Protein AF-A0AAN9U3S1-F1 (afdb_monomer_lite)

pLDDT: mean 73.15, std 11.07, range [44.41, 86.06]

Sequence (71 aa):
ELNEAKVLAVGPGALDKDGKRITPSVAPGDKVLIPQYGGTPVKVNEDDYHLFRESECAFLTSGRILAKLNE

Organism: NCBI:txid117547

Structure (mmCIF, N/CA/C/O backbone):
data_AF-A0AAN9U3S1-F1
#
_entry.id   AF-A0AAN9U3S1-F1
#
loop_
_atom_site.group_PDB
_atom_site.id
_atom_site.type_symbol
_atom_site.label_atom_id
_atom_site.label_alt_id
_atom_site.label_comp_id
_atom_site.label_asym_id
_atom_site.label_entity_id
_atom_site.label_seq_id
_atom_site.pdbx_PDB_ins_code
_atom_site.Cartn_x
_atom_site.Cartn_y
_atom_site.Cartn_z
_atom_site.occupancy
_atom_site.B_iso_or_equiv
_atom_site.auth_seq_id
_atom_site.auth_comp_id
_atom_site.auth_asym_id
_atom_site.auth_atom_id
_atom_site.pdbx_PDB_model_num
ATOM 1 N N . GLU A 1 1 ? -0.737 -5.413 20.706 1.00 51.78 1 GLU A N 1
ATOM 2 C CA . GLU A 1 1 ? -1.660 -5.770 19.610 1.00 51.78 1 GLU A CA 1
ATOM 3 C C . GLU A 1 1 ? -0.917 -5.651 18.288 1.00 51.78 1 GLU A C 1
ATOM 5 O O . GL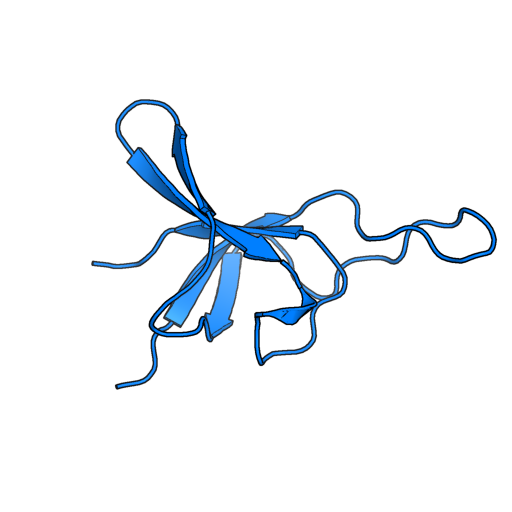U A 1 1 ? -0.072 -4.771 18.165 1.00 51.78 1 GLU A O 1
ATOM 10 N N . LEU A 1 2 ? -1.131 -6.582 17.359 1.00 60.47 2 LEU A N 1
ATOM 11 C CA . LEU A 1 2 ? -0.571 -6.503 16.007 1.00 60.47 2 LEU A CA 1
ATOM 12 C C . LEU A 1 2 ? -1.532 -5.666 15.164 1.00 60.47 2 LEU A C 1
ATOM 14 O O . LEU A 1 2 ? -2.699 -6.026 15.060 1.00 60.47 2 LEU A O 1
ATOM 18 N N . ASN A 1 3 ? -1.060 -4.555 14.595 1.00 73.62 3 ASN A N 1
ATOM 19 C CA . ASN A 1 3 ? -1.885 -3.752 13.695 1.00 73.62 3 ASN A CA 1
ATOM 20 C C . ASN A 1 3 ? -1.807 -4.361 12.298 1.00 73.62 3 ASN A C 1
ATOM 22 O O . ASN A 1 3 ? -0.772 -4.311 11.628 1.00 73.62 3 ASN A O 1
ATOM 26 N N . GLU A 1 4 ? -2.904 -4.982 11.888 1.00 78.38 4 GLU A N 1
ATOM 27 C CA . GLU A 1 4 ? -3.041 -5.634 10.595 1.00 78.38 4 GLU A CA 1
ATOM 28 C C . GLU A 1 4 ? -3.898 -4.761 9.679 1.00 78.38 4 GLU A C 1
ATOM 30 O O . GLU A 1 4 ? -4.932 -4.234 10.088 1.00 78.38 4 GLU A O 1
ATOM 35 N N . ALA A 1 5 ? -3.503 -4.641 8.418 1.00 79.69 5 ALA A N 1
ATOM 36 C CA . ALA A 1 5 ? -4.290 -3.959 7.405 1.00 79.69 5 ALA A CA 1
ATOM 37 C C . ALA A 1 5 ? -4.460 -4.840 6.173 1.00 79.69 5 ALA A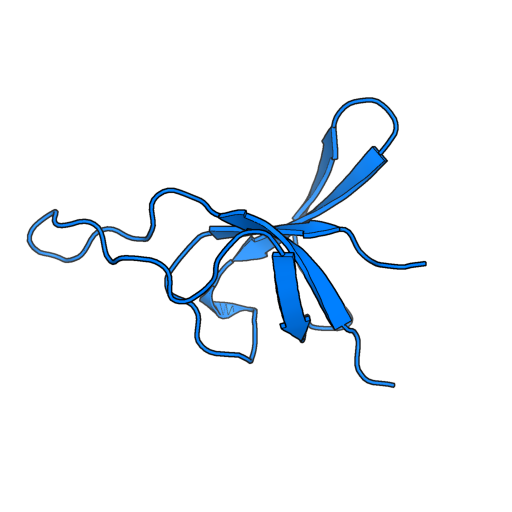 C 1
ATOM 39 O O . ALA A 1 5 ? -3.626 -5.698 5.865 1.00 79.69 5 ALA A O 1
ATOM 40 N N . LYS A 1 6 ? -5.558 -4.616 5.449 1.00 81.56 6 LYS A N 1
ATOM 41 C CA . LYS A 1 6 ? -5.806 -5.281 4.173 1.00 81.56 6 LYS A CA 1
ATOM 42 C C . LYS A 1 6 ? -5.332 -4.391 3.033 1.00 81.56 6 LYS A C 1
ATOM 44 O O . LYS A 1 6 ? -5.703 -3.218 2.947 1.00 81.56 6 LYS A O 1
ATOM 49 N N . VAL A 1 7 ? -4.540 -4.969 2.139 1.00 83.50 7 VAL A N 1
ATOM 50 C CA . VAL A 1 7 ? -4.100 -4.307 0.914 1.00 83.50 7 VAL A CA 1
ATOM 51 C C . VAL A 1 7 ? -5.298 -4.143 -0.012 1.00 83.50 7 VAL A C 1
ATOM 53 O O . VAL A 1 7 ? -5.953 -5.121 -0.370 1.00 83.50 7 VAL A O 1
ATOM 56 N N . LEU A 1 8 ? -5.582 -2.908 -0.419 1.00 84.25 8 LEU A N 1
ATOM 57 C CA . LEU A 1 8 ? -6.641 -2.617 -1.387 1.00 84.25 8 LEU A CA 1
ATOM 58 C C . LEU A 1 8 ? -6.090 -2.354 -2.778 1.00 84.25 8 LEU A C 1
ATOM 60 O O . LEU A 1 8 ? -6.682 -2.768 -3.771 1.00 84.25 8 LEU A O 1
ATOM 64 N N . ALA A 1 9 ? -4.955 -1.669 -2.851 1.00 80.88 9 ALA A N 1
ATOM 65 C CA . ALA A 1 9 ? -4.304 -1.364 -4.107 1.00 80.88 9 ALA A CA 1
ATOM 66 C C . ALA A 1 9 ? -2.794 -1.326 -3.923 1.00 80.88 9 ALA A C 1
ATOM 68 O O . ALA A 1 9 ? -2.280 -0.943 -2.869 1.00 80.88 9 ALA A O 1
ATOM 69 N N . VAL A 1 10 ? -2.091 -1.694 -4.986 1.00 80.00 10 VAL A N 1
ATOM 70 C CA . VAL A 1 10 ? -0.636 -1.674 -5.031 1.00 80.00 10 VAL A CA 1
ATOM 71 C C . VAL A 1 10 ? -0.219 -0.803 -6.202 1.00 80.00 10 VAL A C 1
ATOM 73 O O . VAL A 1 10 ? -0.756 -0.911 -7.305 1.00 80.00 10 VAL A O 1
ATOM 76 N N . GLY A 1 11 ? 0.709 0.112 -5.947 1.00 76.31 11 GLY A N 1
ATOM 77 C CA . GLY A 1 11 ? 1.308 0.937 -6.980 1.00 76.31 11 GLY A CA 1
ATOM 78 C C . GLY A 1 11 ? 2.151 0.101 -7.952 1.00 76.31 11 GLY A C 1
ATOM 79 O O . GLY A 1 11 ? 2.467 -1.053 -7.678 1.00 76.31 11 GLY A O 1
ATOM 80 N N . PRO A 1 12 ? 2.597 0.692 -9.071 1.00 75.06 12 PRO A N 1
ATOM 81 C CA . PRO A 1 12 ? 3.329 -0.006 -10.135 1.00 75.06 12 PRO A CA 1
ATOM 82 C C . PRO A 1 12 ? 4.736 -0.519 -9.750 1.00 75.06 12 PRO A C 1
ATOM 84 O O . PRO A 1 12 ? 5.473 -0.945 -10.637 1.00 75.06 12 PRO A O 1
ATOM 87 N N . GLY A 1 13 ? 5.108 -0.479 -8.466 1.00 72.31 13 GLY A N 1
ATOM 88 C CA . GLY A 1 13 ? 6.428 -0.854 -7.961 1.00 72.31 13 GLY A CA 1
ATOM 89 C C . GLY A 1 13 ? 7.485 0.245 -8.098 1.00 72.31 13 GLY A C 1
ATOM 90 O O . GLY A 1 13 ? 7.305 1.222 -8.835 1.00 72.31 13 GLY A O 1
ATOM 91 N N . ALA A 1 14 ? 8.582 0.112 -7.352 1.00 75.62 14 ALA A N 1
ATOM 92 C CA . ALA A 1 14 ? 9.747 0.986 -7.482 1.00 75.62 14 ALA A CA 1
ATOM 93 C C . ALA A 1 14 ? 10.473 0.741 -8.818 1.00 75.62 14 ALA A C 1
ATOM 95 O O . ALA A 1 14 ? 10.354 -0.328 -9.414 1.00 75.62 14 ALA A O 1
ATOM 96 N N . LEU A 1 15 ? 11.222 1.730 -9.306 1.00 80.88 15 LEU A N 1
ATOM 97 C CA . LEU A 1 15 ? 12.112 1.555 -10.455 1.00 80.88 15 LEU A CA 1
ATOM 98 C C . LEU A 1 15 ? 13.504 1.173 -9.952 1.00 80.88 15 LEU A C 1
ATOM 100 O O . LEU A 1 15 ? 14.021 1.813 -9.037 1.00 80.88 15 LEU A O 1
ATOM 104 N N . ASP A 1 16 ? 14.102 0.155 -10.559 1.00 81.12 16 ASP A N 1
ATOM 105 C CA . ASP A 1 16 ? 15.515 -0.170 -10.375 1.00 81.12 16 ASP A CA 1
ATOM 106 C C . ASP A 1 16 ? 16.409 0.843 -11.122 1.00 81.12 16 ASP A C 1
ATOM 108 O O . ASP A 1 16 ? 15.930 1.648 -11.927 1.00 81.12 16 ASP A O 1
ATOM 112 N N . LYS A 1 17 ? 17.722 0.795 -10.879 1.00 83.94 17 LYS A N 1
ATOM 113 C CA . LYS A 1 17 ? 18.749 1.644 -11.504 1.00 83.94 17 LYS A CA 1
ATOM 114 C C . LYS A 1 17 ? 18.730 1.573 -13.030 1.0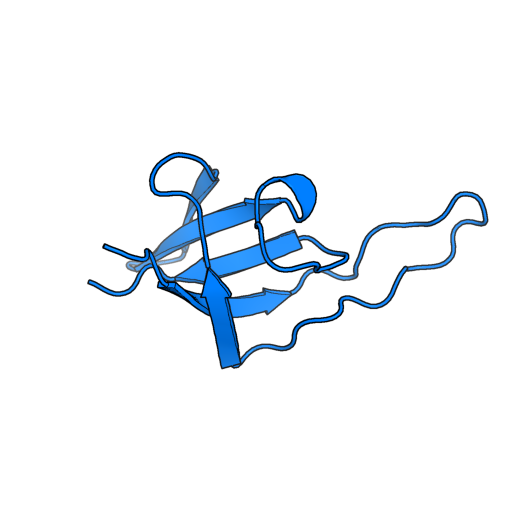0 83.94 17 LYS A C 1
ATOM 116 O O . LYS A 1 17 ? 19.019 2.567 -13.687 1.00 83.94 17 LYS A O 1
ATOM 121 N N . ASP A 1 18 ? 18.326 0.433 -13.577 1.00 86.06 18 ASP A N 1
ATOM 122 C CA . ASP A 1 18 ? 18.179 0.192 -15.013 1.00 86.06 18 ASP A CA 1
ATOM 123 C C . ASP A 1 18 ? 16.821 0.662 -15.579 1.00 86.06 18 ASP A C 1
ATOM 125 O O . ASP A 1 18 ? 16.493 0.402 -16.735 1.00 86.06 18 ASP A O 1
ATOM 129 N N . GLY A 1 19 ? 15.986 1.332 -14.774 1.00 84.56 19 GLY A N 1
ATOM 130 C CA . GLY A 1 19 ? 14.666 1.823 -15.184 1.00 84.56 19 GLY A CA 1
ATOM 131 C C . GLY A 1 19 ? 13.598 0.731 -15.301 1.00 84.56 19 GLY A C 1
ATOM 132 O O . GLY A 1 19 ? 12.485 0.990 -15.765 1.00 84.56 19 GLY A O 1
ATOM 133 N N . LYS A 1 20 ? 13.902 -0.498 -14.870 1.00 84.50 20 LYS A N 1
ATOM 134 C CA . LYS A 1 20 ? 12.938 -1.600 -14.822 1.00 84.50 20 LYS A CA 1
ATOM 135 C C . LYS A 1 20 ? 12.066 -1.480 -13.575 1.00 84.50 20 LYS A C 1
ATOM 137 O O . LYS A 1 20 ? 12.566 -1.232 -12.484 1.00 84.50 20 LYS A O 1
ATOM 142 N N . ARG A 1 21 ? 10.756 -1.691 -13.722 1.00 80.31 21 ARG A N 1
ATOM 143 C CA . ARG A 1 21 ? 9.844 -1.769 -12.573 1.00 80.31 21 ARG A CA 1
ATOM 144 C C . ARG A 1 21 ? 10.098 -3.050 -11.787 1.00 80.31 21 ARG A C 1
ATOM 146 O O . ARG A 1 21 ? 10.109 -4.139 -12.362 1.00 80.31 21 ARG A O 1
ATOM 153 N N . ILE A 1 22 ? 10.275 -2.901 -10.485 1.00 80.25 22 ILE A N 1
ATOM 154 C CA . ILE A 1 22 ? 10.337 -3.992 -9.524 1.00 80.25 22 ILE A CA 1
ATOM 155 C C . ILE A 1 22 ? 8.901 -4.405 -9.226 1.00 80.25 22 ILE A C 1
ATOM 157 O O . ILE A 1 22 ? 8.099 -3.590 -8.775 1.00 80.25 22 ILE A O 1
ATOM 161 N N . THR A 1 23 ? 8.563 -5.659 -9.512 1.00 75.38 23 THR A N 1
ATOM 162 C CA . THR A 1 23 ? 7.228 -6.187 -9.230 1.00 75.38 23 THR A CA 1
ATOM 163 C C . THR A 1 23 ? 6.990 -6.188 -7.719 1.00 75.38 23 THR A C 1
ATOM 165 O O . THR A 1 23 ? 7.823 -6.725 -6.985 1.00 75.38 23 THR A O 1
ATOM 168 N N . PRO A 1 24 ? 5.872 -5.627 -7.236 1.00 75.38 24 PRO A N 1
ATOM 169 C CA . PRO A 1 24 ? 5.540 -5.701 -5.826 1.00 75.38 24 PRO A CA 1
ATOM 170 C C . PRO A 1 24 ? 5.238 -7.135 -5.394 1.00 75.38 24 PRO A C 1
ATOM 172 O O . PRO A 1 24 ? 4.573 -7.885 -6.104 1.00 75.38 24 PRO A O 1
ATOM 175 N N . SER A 1 25 ? 5.698 -7.494 -4.196 1.00 73.62 25 SER A N 1
ATOM 176 C CA . SER A 1 25 ? 5.497 -8.822 -3.597 1.00 73.62 25 SER A CA 1
ATOM 177 C C . SER A 1 25 ? 4.118 -9.023 -2.959 1.00 73.62 25 SER A C 1
ATOM 179 O O . SER A 1 25 ? 3.882 -10.071 -2.369 1.00 73.62 25 SER A O 1
ATOM 181 N N . VAL A 1 26 ? 3.230 -8.030 -3.038 1.00 74.00 26 VAL A N 1
ATOM 182 C CA . VAL A 1 26 ? 1.855 -8.099 -2.522 1.00 74.00 26 VAL A CA 1
ATOM 183 C C . VAL A 1 26 ? 0.848 -7.821 -3.613 1.00 74.00 26 VAL A C 1
ATOM 185 O O . VAL A 1 26 ? 1.105 -7.046 -4.538 1.00 74.00 26 VAL A O 1
ATOM 188 N N . ALA A 1 27 ? -0.324 -8.417 -3.446 1.00 76.81 27 ALA A N 1
ATOM 189 C CA . ALA A 1 27 ? -1.486 -8.196 -4.276 1.00 76.81 27 ALA A CA 1
ATOM 190 C C . ALA A 1 27 ? -2.638 -7.566 -3.467 1.00 76.81 27 ALA A C 1
ATOM 192 O O . ALA A 1 27 ? -2.696 -7.676 -2.238 1.00 76.81 27 ALA A O 1
ATOM 193 N N . PRO A 1 28 ? -3.597 -6.909 -4.144 1.00 83.44 28 PRO A N 1
ATOM 194 C CA . PRO A 1 28 ? -4.879 -6.560 -3.544 1.00 83.44 28 PRO A CA 1
ATOM 195 C C . PRO A 1 28 ? -5.529 -7.776 -2.876 1.00 83.44 28 PRO A C 1
ATOM 197 O O . PRO A 1 28 ? -5.730 -8.807 -3.512 1.00 83.44 28 PRO A O 1
ATOM 200 N N . GLY A 1 29 ? -5.880 -7.645 -1.600 1.00 82.31 29 GLY A N 1
ATOM 201 C CA . GLY A 1 29 ? -6.471 -8.711 -0.795 1.00 82.31 29 GLY A CA 1
ATOM 202 C C . GLY A 1 29 ? -5.545 -9.302 0.265 1.00 82.31 29 GLY A C 1
ATOM 203 O O . GLY A 1 29 ? -6.065 -9.868 1.229 1.00 82.31 29 GLY A O 1
ATOM 204 N N . ASP A 1 30 ? -4.230 -9.120 0.136 1.00 81.44 30 ASP A N 1
ATOM 205 C CA . ASP A 1 30 ? -3.264 -9.605 1.121 1.00 81.44 30 ASP A CA 1
ATOM 206 C C . ASP A 1 30 ? -3.385 -8.868 2.460 1.00 81.44 30 ASP A C 1
ATOM 208 O O . ASP A 1 30 ? -3.793 -7.703 2.534 1.00 81.44 30 ASP A O 1
ATOM 212 N N . LYS A 1 31 ? -3.020 -9.566 3.537 1.00 78.00 31 LYS A N 1
ATOM 213 C CA . LYS A 1 31 ? -2.903 -8.991 4.878 1.00 78.00 31 LYS A CA 1
ATOM 214 C C . LYS A 1 31 ? -1.457 -8.598 5.134 1.00 78.00 31 LYS A C 1
ATOM 216 O O . LYS A 1 31 ? -0.553 -9.409 4.951 1.00 78.00 31 LYS A O 1
ATOM 221 N N . VAL A 1 32 ? -1.258 -7.368 5.584 1.00 77.12 32 VAL A N 1
ATOM 222 C CA . VAL A 1 32 ? 0.058 -6.823 5.917 1.00 77.12 32 VAL A CA 1
ATOM 223 C C . VAL A 1 32 ? 0.057 -6.284 7.337 1.00 77.12 32 VAL A C 1
ATOM 225 O O . VAL A 1 32 ? -0.960 -5.795 7.828 1.00 77.12 32 VAL A O 1
ATOM 228 N N . LEU A 1 33 ? 1.211 -6.360 7.992 1.00 78.38 33 LEU A N 1
ATOM 229 C CA . LEU A 1 33 ? 1.424 -5.697 9.271 1.00 78.38 33 LEU A CA 1
ATOM 230 C C . LEU A 1 33 ? 1.903 -4.275 9.024 1.00 78.38 33 LEU A C 1
ATOM 232 O O . LEU A 1 33 ? 2.924 -4.064 8.363 1.00 78.38 33 LEU A O 1
ATOM 236 N N . ILE A 1 34 ? 1.171 -3.322 9.586 1.00 77.62 34 ILE A N 1
ATOM 237 C CA . ILE A 1 34 ? 1.499 -1.902 9.523 1.00 77.62 34 ILE A CA 1
ATOM 238 C C . ILE A 1 34 ? 1.961 -1.412 10.898 1.00 77.62 34 ILE A C 1
ATOM 240 O O . ILE A 1 34 ? 1.531 -1.935 11.932 1.00 77.62 34 ILE A O 1
ATOM 244 N N . PRO A 1 35 ? 2.860 -0.420 10.950 1.00 75.88 35 PRO A N 1
ATOM 245 C CA . PRO A 1 35 ? 3.205 0.217 12.209 1.00 75.88 35 PRO A CA 1
ATOM 246 C C . PRO A 1 35 ? 1.975 0.922 12.800 1.00 75.88 35 PRO A C 1
ATOM 248 O O . PRO A 1 35 ? 1.096 1.386 12.080 1.00 75.88 35 PRO A O 1
ATOM 251 N N . GLN A 1 36 ? 1.926 1.018 14.131 1.00 70.62 36 GLN A N 1
ATOM 252 C CA . GLN A 1 36 ? 0.823 1.672 14.854 1.00 70.62 36 GLN A CA 1
ATOM 253 C C . GLN A 1 36 ? 0.742 3.183 14.575 1.00 70.62 36 GLN A C 1
ATOM 255 O O . GLN A 1 36 ? -0.298 3.803 14.769 1.00 70.62 36 GLN A O 1
ATOM 260 N N . TYR A 1 37 ? 1.852 3.764 14.115 1.00 72.56 37 TYR A N 1
ATOM 261 C CA . TYR A 1 37 ? 1.995 5.172 13.780 1.00 72.56 37 TYR A CA 1
ATOM 262 C C . TYR A 1 37 ? 2.766 5.291 12.470 1.00 72.56 37 TYR A C 1
ATOM 264 O O . TYR A 1 37 ? 3.763 4.596 12.272 1.00 72.56 37 TYR A O 1
ATOM 272 N N . GLY A 1 38 ? 2.325 6.191 11.597 1.00 72.19 38 GLY A N 1
ATOM 273 C CA . GLY A 1 38 ? 2.931 6.412 10.288 1.00 72.19 38 GLY A CA 1
ATOM 274 C C . GLY A 1 38 ? 1.921 6.265 9.160 1.00 72.19 38 GLY A C 1
ATOM 275 O O . GLY A 1 38 ? 0.735 6.031 9.388 1.00 72.19 38 GLY A O 1
ATOM 276 N N . GLY A 1 39 ? 2.406 6.420 7.932 1.00 76.31 39 GLY A N 1
ATOM 277 C CA . GLY A 1 39 ? 1.553 6.473 6.753 1.00 76.31 39 GLY A CA 1
ATOM 278 C C . GLY A 1 39 ? 0.887 7.837 6.563 1.00 76.31 39 GLY A C 1
ATOM 279 O O . GLY A 1 39 ? 0.672 8.619 7.487 1.00 76.31 39 GLY A O 1
ATOM 280 N N . THR A 1 40 ? 0.590 8.157 5.309 1.00 83.56 40 THR A N 1
ATOM 281 C CA . THR A 1 40 ? -0.129 9.380 4.944 1.00 83.56 40 THR A CA 1
ATOM 282 C C . THR A 1 40 ? -1.627 9.082 4.934 1.00 83.56 40 THR A C 1
ATOM 284 O O . THR A 1 40 ? -2.037 8.189 4.187 1.00 83.56 40 THR A O 1
ATOM 287 N N . PRO A 1 41 ? -2.461 9.783 5.722 1.00 83.31 41 PRO A N 1
ATOM 288 C CA . PRO A 1 41 ? -3.906 9.644 5.616 1.00 83.31 41 PRO A CA 1
ATOM 289 C C . PRO A 1 41 ? -4.372 10.165 4.257 1.00 83.31 41 PRO A C 1
ATOM 291 O O . PRO A 1 41 ? -4.021 11.267 3.836 1.00 83.31 41 PRO A O 1
ATOM 294 N N . VAL A 1 42 ? -5.159 9.354 3.564 1.00 84.88 42 VAL A N 1
ATOM 295 C CA . VAL A 1 42 ? -5.761 9.679 2.276 1.00 84.88 42 VAL A CA 1
ATOM 296 C C . VAL A 1 42 ? -7.249 9.400 2.397 1.00 84.88 42 VAL A C 1
ATOM 298 O O . VAL A 1 42 ? -7.653 8.259 2.592 1.00 84.88 42 VAL A O 1
ATOM 301 N N . LYS A 1 43 ? -8.071 10.436 2.254 1.00 82.69 43 LYS A N 1
ATOM 302 C CA . LYS A 1 43 ? -9.517 10.269 2.101 1.00 82.69 43 LYS A CA 1
ATOM 303 C C . LYS A 1 43 ? -9.836 10.093 0.627 1.00 82.69 43 LYS A C 1
ATOM 305 O O . LYS A 1 43 ? -9.453 10.930 -0.191 1.00 82.69 43 LYS A O 1
ATOM 310 N N . VAL A 1 44 ? -10.530 9.013 0.292 1.00 81.00 44 VAL A N 1
ATOM 311 C CA . VAL A 1 44 ? -11.071 8.804 -1.053 1.00 81.00 44 VAL A CA 1
ATOM 312 C C . VAL A 1 44 ? -12.568 8.592 -0.901 1.00 81.00 44 VAL A C 1
ATOM 314 O O . VAL A 1 44 ? -12.999 7.600 -0.322 1.00 81.00 44 VAL A O 1
ATOM 317 N N . ASN A 1 45 ? -13.352 9.534 -1.426 1.00 83.69 45 ASN A N 1
ATOM 318 C CA . ASN A 1 45 ? -14.790 9.638 -1.169 1.00 83.69 45 ASN A CA 1
ATOM 319 C C . ASN A 1 45 ? -15.080 9.828 0.335 1.00 83.69 45 ASN A C 1
ATOM 321 O O . ASN A 1 45 ? -14.593 10.792 0.923 1.00 83.69 45 ASN A O 1
ATOM 325 N N . GLU A 1 46 ? -15.860 8.929 0.936 1.00 84.00 46 GLU A N 1
ATOM 326 C CA . GLU A 1 46 ? -16.260 8.952 2.351 1.00 84.00 46 GLU A CA 1
ATOM 327 C C . GLU A 1 46 ? -15.417 8.012 3.228 1.00 84.00 46 GLU A C 1
ATOM 329 O O . GLU A 1 46 ? -15.605 7.965 4.439 1.00 84.00 46 GLU A O 1
ATOM 334 N N . ASP A 1 47 ? -14.468 7.286 2.630 1.00 80.25 47 ASP A N 1
ATOM 335 C CA . ASP A 1 47 ? -13.616 6.334 3.332 1.00 80.25 47 ASP A CA 1
ATOM 336 C C . ASP A 1 47 ? -12.232 6.922 3.648 1.00 80.25 47 ASP A C 1
ATOM 338 O O . ASP A 1 47 ? -11.588 7.576 2.815 1.00 80.25 47 ASP A O 1
ATOM 342 N N . ASP A 1 48 ? -11.747 6.615 4.850 1.00 81.75 48 ASP A N 1
ATOM 343 C CA . ASP A 1 48 ? -10.393 6.909 5.305 1.00 81.75 48 ASP A CA 1
ATOM 344 C C . ASP A 1 48 ? -9.439 5.748 4.979 1.00 81.75 48 ASP A C 1
ATOM 346 O O . ASP A 1 48 ? -9.668 4.590 5.336 1.00 81.75 48 ASP A O 1
ATOM 350 N N . TYR A 1 49 ? -8.339 6.074 4.302 1.00 83.88 49 TYR A N 1
ATOM 351 C CA . TYR A 1 49 ? -7.268 5.146 3.948 1.00 83.88 49 TYR A CA 1
ATOM 352 C C . TYR A 1 49 ? -5.931 5.643 4.484 1.00 83.88 49 TYR A C 1
ATOM 354 O O . TYR A 1 49 ? -5.718 6.842 4.678 1.00 83.88 49 TYR A O 1
ATOM 362 N N . HIS A 1 50 ? -4.983 4.723 4.641 1.00 80.75 50 HIS A N 1
ATOM 363 C CA . HIS A 1 50 ? -3.601 5.063 4.941 1.00 80.75 50 HIS A CA 1
ATOM 364 C C . HIS A 1 50 ? -2.682 4.558 3.833 1.00 80.75 50 HIS A C 1
ATOM 366 O O . HIS A 1 50 ? -2.667 3.381 3.462 1.00 80.75 50 HIS A O 1
ATOM 372 N N . LEU A 1 51 ? -1.912 5.488 3.277 1.00 80.56 51 LEU A N 1
ATOM 373 C CA . LEU A 1 51 ? -0.876 5.198 2.304 1.00 80.56 51 LEU A CA 1
ATOM 374 C C . LEU A 1 51 ? 0.441 4.982 3.042 1.00 80.56 51 LEU A C 1
ATOM 376 O O . LEU A 1 51 ? 0.980 5.917 3.636 1.00 80.56 51 LEU A O 1
ATOM 380 N N . PHE A 1 52 ? 0.985 3.776 2.942 1.00 78.19 52 PHE A N 1
ATOM 381 C CA . PHE A 1 52 ? 2.296 3.444 3.488 1.00 78.19 52 PHE A CA 1
ATOM 382 C C . PHE A 1 52 ? 3.315 3.281 2.360 1.00 78.19 52 PHE A C 1
ATOM 384 O O . PHE A 1 52 ? 2.998 2.830 1.250 1.00 78.19 52 PHE A O 1
ATOM 391 N N . ARG A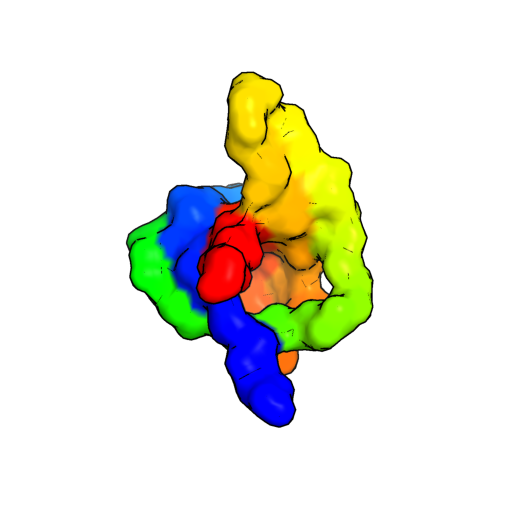 1 53 ? 4.565 3.664 2.637 1.00 72.56 53 ARG A N 1
ATOM 392 C CA . ARG A 1 53 ? 5.694 3.268 1.789 1.00 72.56 53 ARG A CA 1
ATOM 393 C C . ARG A 1 53 ? 6.132 1.855 2.153 1.00 72.56 53 ARG A C 1
ATOM 395 O O . ARG A 1 53 ? 6.086 1.474 3.317 1.00 72.56 53 ARG A O 1
ATOM 402 N N . GLU A 1 54 ? 6.642 1.133 1.160 1.00 67.06 54 GLU A N 1
ATOM 403 C CA . GLU A 1 54 ? 7.286 -0.177 1.330 1.00 67.06 54 GLU A CA 1
ATOM 404 C C . GLU A 1 54 ? 8.245 -0.234 2.519 1.00 67.06 54 GLU A C 1
ATOM 406 O O . GLU A 1 54 ? 8.166 -1.143 3.335 1.00 67.06 54 GLU A O 1
ATOM 411 N N . SER A 1 55 ? 9.114 0.771 2.652 1.00 66.56 55 SER A N 1
ATOM 412 C CA . SER A 1 55 ? 10.161 0.808 3.676 1.00 66.56 55 SER A CA 1
ATOM 413 C C . SER A 1 55 ? 9.630 0.933 5.107 1.00 66.56 55 SER A C 1
ATOM 415 O O . SER A 1 55 ? 10.396 0.751 6.047 1.00 66.56 55 SER A O 1
ATOM 417 N N . GLU A 1 56 ? 8.351 1.275 5.279 1.00 68.69 56 GLU A N 1
ATOM 418 C CA . GLU A 1 56 ? 7.709 1.433 6.588 1.00 68.69 56 GLU A CA 1
ATOM 419 C C . GLU A 1 56 ? 6.907 0.190 7.002 1.00 68.69 56 GLU A C 1
ATOM 421 O O . GLU A 1 56 ? 6.511 0.072 8.160 1.00 68.69 56 GLU A O 1
ATOM 426 N N . CYS A 1 57 ? 6.680 -0.753 6.081 1.00 65.00 57 CYS A N 1
ATOM 427 C CA . CYS A 1 57 ? 6.014 -2.018 6.372 1.00 65.00 57 CYS A CA 1
ATOM 428 C C . CYS A 1 57 ? 7.048 -3.100 6.702 1.00 65.00 57 CYS A C 1
ATOM 430 O O . CYS A 1 57 ? 7.975 -3.356 5.938 1.00 65.00 57 CYS A O 1
ATOM 432 N N . ALA A 1 58 ? 6.871 -3.769 7.844 1.00 57.69 58 ALA A N 1
ATOM 433 C CA . ALA A 1 58 ? 7.823 -4.769 8.334 1.00 57.69 58 ALA A CA 1
ATOM 434 C C . ALA A 1 58 ? 7.799 -6.084 7.528 1.00 57.69 58 ALA A C 1
ATOM 436 O O . ALA A 1 58 ? 8.774 -6.834 7.542 1.00 57.69 58 ALA A O 1
ATOM 437 N N . PHE A 1 59 ? 6.706 -6.365 6.808 1.00 55.94 59 PHE A N 1
ATOM 438 C CA . PHE A 1 59 ? 6.650 -7.463 5.844 1.00 55.94 59 PHE A CA 1
ATOM 439 C C . PHE A 1 59 ? 7.104 -6.962 4.465 1.00 55.94 59 PHE A C 1
ATOM 441 O O . PHE A 1 59 ? 6.488 -6.073 3.880 1.00 55.94 59 PHE A O 1
ATOM 448 N N . LEU A 1 60 ? 8.214 -7.534 3.985 1.00 51.31 60 LEU A N 1
ATOM 449 C CA . LEU A 1 60 ? 8.917 -7.221 2.736 1.00 51.31 60 LEU A CA 1
ATOM 450 C C . LEU A 1 60 ? 7.972 -7.111 1.533 1.00 51.31 60 LEU A C 1
ATOM 452 O O . LEU A 1 60 ? 7.474 -8.111 1.018 1.00 51.31 60 LEU A O 1
ATOM 456 N N . THR A 1 61 ? 7.790 -5.891 1.036 1.00 50.38 61 THR A N 1
ATOM 457 C CA . THR A 1 61 ? 7.060 -5.614 -0.202 1.00 50.38 61 THR A CA 1
ATOM 458 C C . THR A 1 61 ? 7.798 -4.548 -0.992 1.00 50.38 61 THR A C 1
ATOM 460 O O . THR A 1 61 ? 8.230 -3.562 -0.418 1.00 50.38 61 THR A O 1
ATOM 463 N N . SER A 1 62 ? 7.977 -4.733 -2.299 1.00 44.41 62 SER A N 1
ATOM 464 C CA . SER A 1 62 ? 8.605 -3.724 -3.164 1.00 44.41 62 SER A CA 1
ATOM 465 C C . SER A 1 62 ? 7.540 -2.899 -3.892 1.00 44.41 62 SER A C 1
ATOM 467 O O . SER A 1 62 ? 7.199 -3.177 -5.037 1.00 44.41 62 SER A O 1
ATOM 469 N N . GLY A 1 63 ? 6.951 -1.902 -3.228 1.00 52.66 63 GLY A N 1
ATOM 470 C CA . GLY A 1 63 ? 6.026 -0.956 -3.862 1.00 52.66 63 GLY A CA 1
ATOM 471 C C . GLY A 1 63 ? 5.237 -0.072 -2.890 1.00 52.66 63 GLY A C 1
ATOM 472 O O . GLY A 1 63 ? 5.248 -0.259 -1.679 1.00 52.66 63 GLY A O 1
ATOM 473 N N . ARG A 1 64 ? 4.503 0.916 -3.421 1.00 52.94 64 ARG A N 1
ATOM 474 C CA . ARG A 1 64 ? 3.550 1.710 -2.619 1.00 52.94 64 ARG A CA 1
ATOM 475 C C . ARG A 1 64 ? 2.272 0.911 -2.403 1.00 52.94 64 ARG A C 1
ATOM 477 O O . ARG A 1 64 ? 1.745 0.365 -3.370 1.00 52.94 64 ARG A O 1
ATOM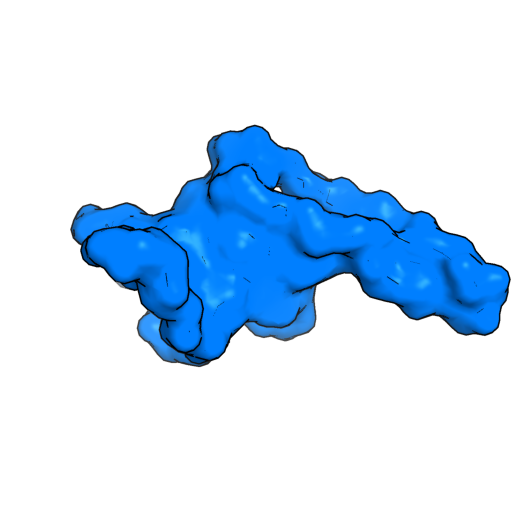 484 N N . ILE A 1 65 ? 1.754 0.893 -1.181 1.00 64.06 65 ILE A N 1
ATOM 485 C CA . ILE A 1 65 ? 0.566 0.116 -0.824 1.00 64.06 65 ILE A CA 1
ATOM 486 C C . ILE A 1 65 ? -0.487 1.064 -0.266 1.00 64.06 65 ILE A C 1
ATOM 488 O O . ILE A 1 65 ? -0.219 1.829 0.662 1.00 64.06 65 ILE A O 1
ATOM 492 N N . LEU A 1 66 ? -1.691 1.002 -0.831 1.00 60.41 66 LEU A N 1
ATOM 493 C CA . LEU A 1 66 ? -2.873 1.606 -0.236 1.00 60.41 66 LEU A CA 1
ATOM 494 C C . LEU A 1 66 ? -3.521 0.562 0.674 1.00 60.41 66 LEU A C 1
ATOM 496 O O . LEU A 1 66 ? -3.989 -0.479 0.197 1.00 60.41 66 LEU A O 1
ATOM 500 N N . ALA A 1 67 ? -3.527 0.836 1.973 1.00 63.69 67 ALA A N 1
ATOM 501 C CA . ALA A 1 67 ? -4.108 -0.046 2.969 1.00 63.69 67 ALA A CA 1
ATOM 502 C C . ALA A 1 67 ? -5.313 0.640 3.623 1.00 63.69 67 ALA A C 1
ATOM 504 O O . ALA A 1 67 ? -5.277 1.835 3.929 1.00 63.69 67 ALA A O 1
ATOM 505 N N . LYS A 1 68 ? -6.391 -0.119 3.832 1.00 60.81 68 LYS A N 1
ATOM 506 C CA . LYS A 1 68 ? -7.489 0.311 4.702 1.00 60.81 68 LYS A CA 1
ATOM 507 C C . LYS A 1 68 ? -7.232 -0.263 6.084 1.00 60.81 68 LYS A C 1
ATOM 509 O O . LYS A 1 68 ? -7.019 -1.472 6.216 1.00 60.81 68 LYS A O 1
ATOM 514 N N . LEU A 1 69 ? -7.194 0.621 7.075 1.00 58.56 69 LEU A N 1
ATOM 515 C CA . LEU A 1 69 ? -7.159 0.224 8.473 1.00 58.56 69 LEU A CA 1
ATOM 516 C C . LEU A 1 69 ? -8.490 -0.470 8.774 1.00 58.56 69 LEU A C 1
ATOM 518 O O . LEU A 1 69 ? -9.545 0.069 8.438 1.00 58.56 69 LEU A O 1
ATOM 522 N N . ASN A 1 70 ? -8.434 -1.681 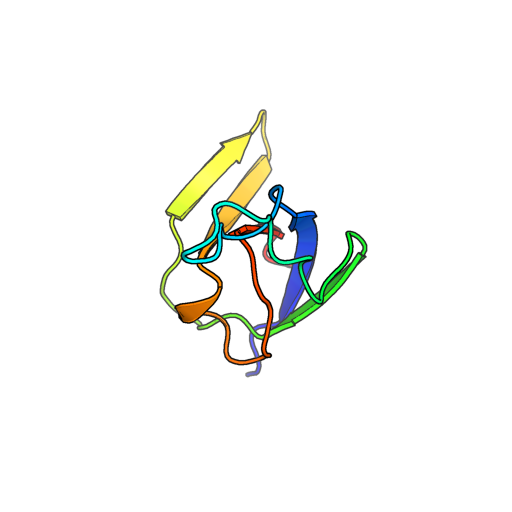9.322 1.00 51.75 70 ASN A N 1
ATOM 523 C CA . ASN A 1 70 ? -9.635 -2.277 9.893 1.00 51.75 70 ASN A CA 1
ATOM 524 C C . ASN A 1 70 ? -9.927 -1.565 11.217 1.00 51.75 70 ASN A C 1
ATOM 526 O O . ASN A 1 70 ? -8.991 -1.259 11.956 1.00 51.75 70 ASN A O 1
ATOM 530 N N . GLU A 1 71 ? -11.206 -1.286 11.455 1.00 44.66 71 GLU A N 1
ATOM 531 C CA . GLU A 1 71 ? -11.730 -0.765 12.724 1.00 44.66 71 GLU A CA 1
ATOM 532 C C . GLU A 1 71 ? -11.395 -1.682 13.908 1.00 44.66 71 GLU A C 1
ATOM 534 O O . GLU A 1 71 ? -11.448 -2.925 13.728 1.00 44.66 71 GLU A O 1
#

Foldseek 3Di:
DFFKWFFQDWPQFDADPVRDHDHWPDDGGDIFTADPDDFDWDDDPNAIWGWDAQVRTPPHIGTITITGGDD

Secondary structure (DSSP, 8-state):
---EEEEEEE-S-PBPTTSPBPPPS--TT-EEE--SS-SEEEEETTEEEEEE-GGG-SS--SS-EEEEEP-

Radius of gyration: 12.23 Å; chains: 1; bounding box: 35×20×35 Å

InterPro domains:
  IPR011032 GroES-like superfamily [SSF50129] (3-56)
  IPR020818 GroES chaperonin family [PF00166] (2-56)
  IPR020818 GroES chaperonin family [PTHR10772] (2-57)
  IPR020818 GroES chaperonin family [SM00883] (1-69)
  IPR020818 GroES chaperonin family [cd00320] (2-69)
  IPR037124 GroES chaperonin superfamily [G3DSA:2.30.33.40] (1-71)